Protein AF-A0A7J6DAW2-F1 (afdb_monomer)

InterPro domains:
  IPR044822 Myb/SANT-like DNA-binding domain 4 [PF13837] (2-90)

Sequence (118 aa):
MPEETRQLIHFRAENEQKFLKSKYATKQLWETLIKEKGLEGRITGQQASKKWENLKQRYKELRTPKTGSGTDSGEVTAATWQFYEDMHEVLGARPSLDPPVVVASFYEDPTPILMLWF

Structure (mmCIF, N/CA/C/O backbone):
data_AF-A0A7J6DAW2-F1
#
_entry.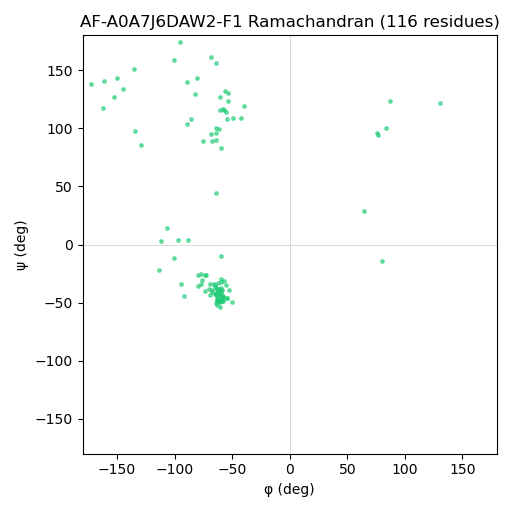id   AF-A0A7J6DAW2-F1
#
loop_
_atom_site.group_PDB
_atom_site.id
_atom_site.type_symbol
_atom_site.label_atom_id
_atom_site.label_alt_id
_atom_site.label_comp_id
_atom_site.label_asym_id
_atom_site.label_entity_id
_atom_site.label_seq_id
_atom_site.pdbx_PDB_ins_code
_atom_site.Cartn_x
_atom_site.Cartn_y
_atom_site.Cartn_z
_atom_site.occupancy
_atom_site.B_iso_or_equiv
_atom_site.auth_seq_id
_atom_site.auth_comp_id
_atom_site.auth_asym_id
_atom_site.auth_atom_id
_atom_site.pdbx_PDB_model_num
ATOM 1 N N . MET A 1 1 ? 7.787 -12.201 5.476 1.00 63.69 1 MET A N 1
ATOM 2 C CA . MET A 1 1 ? 7.827 -13.090 4.292 1.00 63.69 1 MET A CA 1
ATOM 3 C C . MET A 1 1 ? 7.559 -12.297 3.011 1.00 63.69 1 MET A C 1
ATOM 5 O O . MET A 1 1 ? 6.992 -11.204 3.100 1.00 63.69 1 MET A O 1
ATOM 9 N N . PRO A 1 2 ? 7.994 -12.773 1.830 1.00 77.38 2 PRO A N 1
ATOM 10 C CA . PRO A 1 2 ? 7.711 -12.091 0.563 1.00 77.38 2 PRO A CA 1
ATOM 11 C C . PRO A 1 2 ? 6.208 -12.018 0.255 1.00 77.38 2 PRO A C 1
ATOM 13 O O . PRO A 1 2 ? 5.731 -10.989 -0.212 1.00 77.38 2 PRO A O 1
ATOM 16 N N . GLU A 1 3 ? 5.442 -13.032 0.654 1.00 81.94 3 GLU A N 1
ATOM 17 C CA . GLU A 1 3 ? 3.991 -13.105 0.442 1.00 81.94 3 GLU A CA 1
ATOM 18 C C . GLU A 1 3 ? 3.206 -12.004 1.172 1.00 81.94 3 GLU A C 1
ATOM 20 O O . GLU A 1 3 ? 2.369 -11.334 0.575 1.00 81.94 3 GLU A O 1
ATOM 25 N N . GLU A 1 4 ? 3.562 -11.703 2.426 1.00 81.38 4 GLU A N 1
ATOM 26 C CA . GLU A 1 4 ? 2.984 -10.572 3.174 1.00 81.38 4 GLU A CA 1
ATOM 27 C C . GLU A 1 4 ? 3.241 -9.231 2.476 1.00 81.38 4 GLU A C 1
ATOM 29 O O . GLU A 1 4 ? 2.445 -8.300 2.562 1.00 81.38 4 GLU A O 1
ATOM 34 N N . THR A 1 5 ? 4.379 -9.120 1.785 1.00 85.44 5 THR A N 1
ATOM 35 C CA . THR A 1 5 ? 4.750 -7.899 1.065 1.00 85.44 5 THR A CA 1
ATOM 36 C C . THR A 1 5 ? 3.907 -7.748 -0.198 1.00 85.44 5 THR A C 1
ATOM 38 O O . THR A 1 5 ? 3.436 -6.648 -0.461 1.00 85.44 5 THR A O 1
ATOM 41 N N . ARG A 1 6 ? 3.638 -8.841 -0.922 1.00 87.12 6 ARG A N 1
A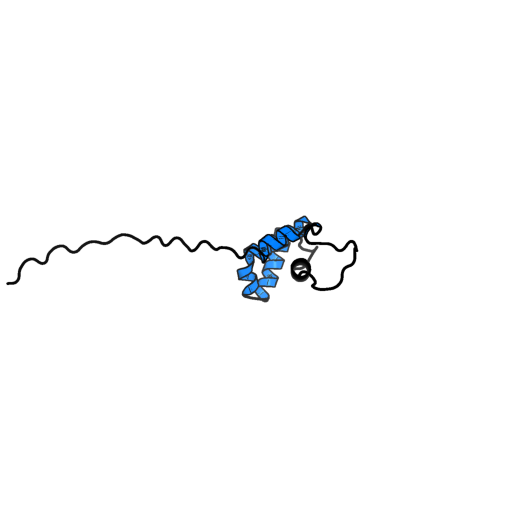TOM 42 C CA . ARG A 1 6 ? 2.715 -8.841 -2.068 1.00 87.12 6 ARG A CA 1
ATOM 43 C C . ARG A 1 6 ? 1.290 -8.497 -1.657 1.00 87.12 6 ARG A C 1
ATOM 45 O O . ARG A 1 6 ? 0.684 -7.607 -2.238 1.00 87.12 6 ARG A O 1
ATOM 52 N N . GLN A 1 7 ? 0.787 -9.112 -0.589 1.00 84.75 7 GLN A N 1
ATOM 53 C CA . GLN A 1 7 ? -0.545 -8.799 -0.059 1.00 84.75 7 GLN A CA 1
ATOM 54 C C . GLN A 1 7 ? -0.672 -7.324 0.345 1.00 84.75 7 GLN A C 1
ATOM 56 O O . GLN A 1 7 ? -1.694 -6.696 0.082 1.00 84.75 7 GLN A O 1
ATOM 61 N N . LEU A 1 8 ? 0.383 -6.751 0.934 1.00 88.00 8 LEU A N 1
ATOM 62 C CA . LEU A 1 8 ? 0.455 -5.325 1.245 1.00 88.00 8 LEU A CA 1
ATOM 63 C C . LEU A 1 8 ? 0.365 -4.453 -0.017 1.00 88.00 8 LEU A C 1
ATOM 65 O O . LEU A 1 8 ? -0.342 -3.444 -0.003 1.00 88.00 8 LEU A O 1
ATOM 69 N N . ILE A 1 9 ? 1.053 -4.842 -1.095 1.00 88.19 9 ILE A N 1
ATOM 70 C CA . ILE A 1 9 ? 1.041 -4.132 -2.381 1.00 88.19 9 ILE A CA 1
ATOM 71 C C . ILE A 1 9 ? -0.368 -4.141 -2.994 1.00 88.19 9 ILE A C 1
ATOM 73 O O . ILE A 1 9 ? -0.904 -3.065 -3.272 1.00 88.19 9 ILE A O 1
ATOM 77 N N . HIS A 1 10 ? -0.995 -5.316 -3.123 1.00 85.12 10 HIS A N 1
ATOM 78 C CA . HIS A 1 10 ? -2.345 -5.446 -3.686 1.00 85.12 10 HIS A CA 1
ATOM 79 C C . HIS A 1 10 ? -3.393 -4.708 -2.847 1.00 85.12 10 HIS A C 1
ATOM 81 O O . HIS A 1 10 ? -4.108 -3.859 -3.375 1.00 85.12 10 HIS A O 1
ATOM 87 N N . PHE A 1 11 ? -3.407 -4.910 -1.524 1.00 85.94 11 PHE A N 1
ATOM 88 C CA . PHE A 1 11 ? -4.381 -4.248 -0.653 1.00 85.94 11 PHE A CA 1
ATOM 89 C C . PHE A 1 11 ? -4.283 -2.724 -0.732 1.00 85.94 11 PHE A C 1
ATOM 91 O O . PHE A 1 11 ? -5.303 -2.025 -0.727 1.00 85.94 11 PHE A O 1
ATOM 98 N N . ARG A 1 12 ? -3.058 -2.176 -0.798 1.00 84.62 12 ARG A N 1
ATOM 99 C CA . ARG A 1 12 ? -2.883 -0.734 -0.984 1.00 84.62 12 ARG A CA 1
ATOM 100 C C . ARG A 1 12 ? -3.485 -0.309 -2.315 1.00 84.62 12 ARG A C 1
ATOM 102 O O . ARG A 1 12 ? -4.168 0.711 -2.337 1.00 84.62 12 ARG A O 1
ATOM 109 N N . ALA A 1 13 ? -3.194 -1.025 -3.399 1.00 83.50 13 ALA A N 1
ATOM 110 C CA . ALA A 1 13 ? -3.677 -0.693 -4.736 1.00 83.50 13 ALA A CA 1
ATOM 111 C C . ALA A 1 13 ? -5.210 -0.661 -4.795 1.00 83.50 13 ALA A C 1
ATOM 113 O O . ALA A 1 13 ? -5.784 0.355 -5.180 1.00 83.50 13 ALA A O 1
ATOM 114 N N . GLU A 1 14 ? -5.868 -1.699 -4.277 1.00 82.88 14 GLU A N 1
ATOM 115 C CA . GLU A 1 14 ? -7.332 -1.800 -4.199 1.00 82.88 14 GLU A CA 1
ATOM 116 C C . GLU A 1 14 ? -7.967 -0.670 -3.371 1.00 82.88 14 GLU A C 1
ATOM 118 O O . GLU A 1 14 ? -9.095 -0.242 -3.619 1.00 82.88 14 GLU A O 1
ATOM 123 N N . ASN A 1 15 ? -7.237 -0.150 -2.381 1.00 79.44 15 ASN A N 1
ATOM 124 C CA . ASN A 1 15 ? -7.715 0.897 -1.484 1.00 79.44 15 ASN A CA 1
ATOM 125 C C . ASN A 1 15 ? -7.078 2.271 -1.753 1.00 79.44 15 ASN A C 1
ATOM 127 O O . ASN A 1 15 ? -7.227 3.168 -0.920 1.00 79.44 15 ASN A O 1
ATOM 131 N N . GLU A 1 16 ? -6.405 2.485 -2.892 1.00 80.69 16 GLU A N 1
ATOM 132 C CA . GLU A 1 16 ? -5.650 3.715 -3.189 1.00 80.69 16 GLU A CA 1
ATOM 133 C C . GLU A 1 16 ? -6.479 4.981 -2.942 1.00 80.69 16 GLU A C 1
ATOM 135 O O . GLU A 1 16 ? -6.056 5.890 -2.226 1.00 80.69 16 GLU A O 1
ATOM 140 N N . GLN A 1 17 ? -7.698 5.003 -3.477 1.00 74.00 17 GLN A N 1
ATOM 141 C CA . GLN A 1 17 ? -8.660 6.095 -3.328 1.00 74.00 17 GLN A CA 1
ATOM 142 C C . GLN A 1 17 ? -8.948 6.425 -1.855 1.00 74.00 17 GLN A C 1
ATOM 144 O O . GLN A 1 17 ? -9.158 7.583 -1.499 1.00 74.00 17 GLN A O 1
ATOM 149 N N . LYS A 1 18 ? -8.962 5.419 -0.976 1.00 74.69 18 LYS A N 1
ATOM 150 C CA . LYS A 1 18 ? -9.202 5.594 0.463 1.00 74.69 18 LYS A CA 1
ATOM 151 C C . LYS A 1 18 ? -7.939 6.075 1.183 1.00 74.69 18 LYS A C 1
ATOM 153 O O . LYS A 1 18 ? -8.037 6.920 2.071 1.00 74.69 18 LYS A O 1
ATOM 158 N N . PHE A 1 19 ? -6.765 5.605 0.758 1.00 73.31 19 PHE A N 1
ATOM 159 C CA . PHE A 1 19 ? -5.466 6.070 1.257 1.00 73.31 19 PHE A CA 1
ATOM 160 C C . PHE A 1 19 ? -5.195 7.545 0.915 1.00 73.31 19 PHE A C 1
ATOM 162 O O . PHE A 1 19 ? -4.613 8.265 1.723 1.00 73.31 19 PHE A O 1
ATOM 169 N N . LEU A 1 20 ? -5.649 8.023 -0.247 1.00 71.81 20 LEU A N 1
ATOM 170 C CA . LEU A 1 20 ? -5.468 9.415 -0.678 1.00 71.81 20 LEU A CA 1
ATOM 171 C C . LEU A 1 20 ? -6.353 10.415 0.084 1.00 71.81 20 LEU A C 1
ATOM 173 O O . LEU A 1 20 ? -5.985 11.580 0.215 1.00 71.81 20 LEU A O 1
ATOM 177 N N . LYS A 1 21 ? -7.506 9.976 0.605 1.00 73.75 21 LYS A N 1
ATOM 178 C CA . LYS A 1 21 ? -8.507 10.864 1.219 1.00 73.75 21 LYS A CA 1
ATOM 179 C C . LYS A 1 21 ? -8.146 11.336 2.629 1.00 73.75 21 LYS A C 1
ATOM 181 O O . LYS A 1 21 ? -8.512 12.448 2.995 1.00 73.75 21 LYS A O 1
ATOM 186 N N . SER A 1 22 ? -7.471 10.520 3.448 1.00 76.31 22 SER A N 1
ATOM 187 C CA . SER A 1 22 ? -7.118 10.920 4.822 1.00 76.31 22 SER A CA 1
ATOM 188 C C . SER A 1 22 ? -5.993 10.089 5.448 1.00 76.31 22 SER A C 1
ATOM 190 O O . SER A 1 22 ? -5.959 8.859 5.349 1.00 76.31 22 SER A O 1
ATOM 192 N N . LYS A 1 23 ? -5.109 10.764 6.201 1.00 70.69 23 LYS A N 1
ATOM 193 C CA . LYS A 1 23 ? -4.050 10.134 7.016 1.00 70.69 23 LYS A CA 1
ATOM 194 C C . LYS A 1 23 ? -4.614 9.291 8.165 1.00 70.69 23 LYS A C 1
ATOM 196 O O . LYS A 1 23 ? -4.031 8.269 8.516 1.00 70.69 23 LYS A O 1
ATOM 201 N N . TYR A 1 24 ? -5.746 9.700 8.742 1.00 67.00 24 TYR A N 1
ATOM 202 C CA . TYR A 1 24 ? -6.397 8.938 9.811 1.00 67.00 24 TYR A CA 1
ATOM 203 C C . TYR A 1 24 ? -6.992 7.631 9.265 1.00 67.00 24 TYR A C 1
ATOM 205 O O . TYR A 1 24 ? -6.753 6.560 9.820 1.00 67.00 24 TYR A O 1
ATOM 213 N N . ALA A 1 25 ? -7.652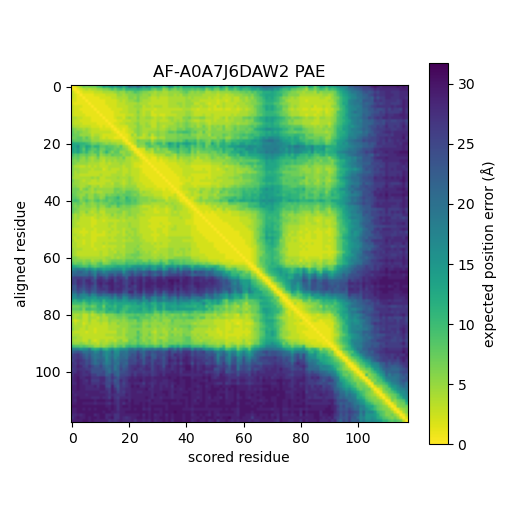 7.700 8.103 1.00 76.25 25 ALA A N 1
ATOM 214 C CA . ALA A 1 25 ? -8.165 6.523 7.399 1.00 76.25 25 ALA A CA 1
ATOM 215 C C . ALA A 1 25 ? -7.037 5.577 6.952 1.00 76.25 25 ALA A C 1
ATOM 217 O O . ALA A 1 25 ? -7.161 4.364 7.077 1.00 76.25 25 ALA A O 1
ATOM 218 N N . THR A 1 26 ? -5.904 6.130 6.513 1.00 80.31 26 THR A N 1
ATOM 219 C CA . THR A 1 26 ? -4.690 5.369 6.172 1.00 80.31 26 THR A CA 1
ATOM 220 C C . THR A 1 26 ? -4.228 4.469 7.322 1.00 80.31 26 THR A C 1
ATOM 222 O O . THR A 1 26 ? -3.949 3.294 7.098 1.00 80.31 26 THR A O 1
ATOM 225 N N . LYS A 1 27 ? -4.173 4.981 8.561 1.00 81.88 27 LYS A N 1
ATOM 226 C CA . LYS A 1 27 ? -3.766 4.172 9.724 1.00 81.88 27 LYS A CA 1
ATOM 227 C C . LYS A 1 27 ? -4.730 3.004 9.955 1.00 81.88 27 LYS A C 1
ATOM 229 O O . LYS A 1 27 ? -4.280 1.873 10.104 1.00 81.88 27 LYS A O 1
ATOM 234 N N . GLN A 1 28 ? -6.031 3.278 9.924 1.00 84.25 28 GLN A N 1
ATOM 235 C CA . GLN A 1 28 ? -7.075 2.272 10.131 1.00 84.25 28 GLN A CA 1
ATOM 236 C C . GLN A 1 28 ? -7.087 1.201 9.031 1.00 84.25 28 GLN A C 1
ATOM 238 O O . GLN A 1 28 ? -7.273 0.024 9.325 1.00 84.25 28 GLN A O 1
ATOM 243 N N . LEU A 1 29 ? -6.820 1.576 7.777 1.00 87.94 29 LEU A N 1
ATOM 244 C CA . LEU A 1 29 ? -6.691 0.627 6.668 1.00 87.94 29 LEU A CA 1
ATOM 245 C C . LEU A 1 29 ? -5.498 -0.310 6.862 1.00 87.94 29 LEU A C 1
ATOM 247 O O . LEU A 1 29 ? -5.629 -1.514 6.652 1.00 87.94 29 LEU A O 1
ATOM 251 N N . TRP A 1 30 ? -4.355 0.216 7.311 1.00 87.75 30 TRP A N 1
ATOM 252 C CA . TRP A 1 30 ? -3.205 -0.626 7.631 1.00 87.75 30 TRP A CA 1
ATOM 253 C C . TRP A 1 30 ? -3.486 -1.569 8.802 1.00 87.75 30 TRP A C 1
ATOM 255 O O . TRP A 1 30 ? -3.128 -2.739 8.732 1.00 87.75 30 TRP A O 1
ATOM 265 N N . GLU A 1 31 ? -4.144 -1.088 9.858 1.00 88.56 31 GLU A N 1
ATOM 266 C CA . GLU A 1 31 ? -4.548 -1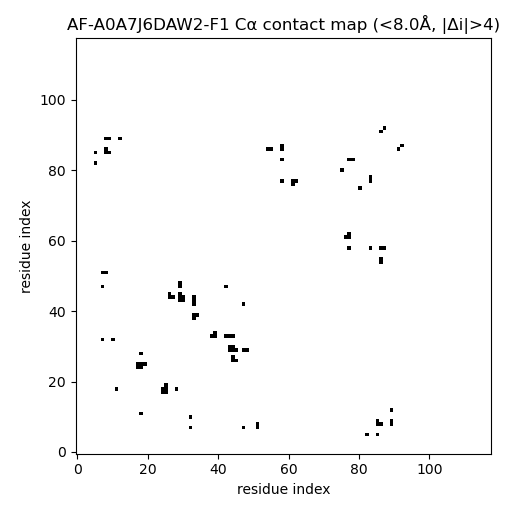.928 10.994 1.00 88.56 31 GLU A CA 1
ATOM 267 C C . GLU A 1 31 ? -5.543 -3.018 10.568 1.00 88.56 31 GLU A C 1
ATOM 269 O O . GLU A 1 31 ? -5.416 -4.164 10.992 1.00 88.56 31 GLU A O 1
ATOM 274 N N . THR A 1 32 ? -6.462 -2.698 9.654 1.00 89.06 32 THR A N 1
ATOM 275 C CA . THR A 1 32 ? -7.416 -3.661 9.082 1.00 89.06 32 THR A CA 1
ATOM 276 C C . THR A 1 32 ? -6.705 -4.759 8.294 1.00 89.06 32 THR A C 1
ATOM 278 O O . THR A 1 32 ? -6.985 -5.933 8.516 1.00 89.06 32 THR A O 1
ATOM 281 N N . LEU A 1 33 ? -5.745 -4.406 7.429 1.00 87.25 33 LEU A N 1
ATOM 282 C CA . LEU A 1 33 ? -4.928 -5.387 6.704 1.00 87.25 33 LEU A CA 1
ATOM 283 C C . LEU A 1 33 ? -4.194 -6.315 7.670 1.00 87.25 33 LEU A C 1
ATOM 285 O O . LEU A 1 33 ? -4.209 -7.532 7.506 1.00 87.25 33 LEU A O 1
ATOM 289 N N . ILE A 1 34 ? -3.537 -5.736 8.675 1.00 88.62 34 ILE A N 1
ATOM 290 C CA . ILE A 1 34 ? -2.737 -6.481 9.651 1.00 88.62 34 ILE A CA 1
ATOM 291 C C . ILE A 1 34 ? -3.614 -7.488 10.397 1.00 88.62 34 ILE A C 1
ATOM 293 O O . ILE A 1 34 ? -3.206 -8.635 10.574 1.00 88.62 34 ILE A O 1
ATOM 297 N N . LYS A 1 35 ? -4.828 -7.081 10.768 1.00 88.69 35 LYS A N 1
ATOM 298 C CA . LYS A 1 35 ? -5.835 -7.944 11.383 1.00 88.69 35 LYS A CA 1
ATOM 299 C C . LYS A 1 35 ? -6.305 -9.059 10.459 1.00 88.69 35 LYS A C 1
ATOM 301 O O . LYS A 1 35 ? -6.264 -10.224 10.840 1.00 88.69 35 LYS A O 1
ATOM 306 N N . GLU A 1 36 ? -6.686 -8.728 9.229 1.00 86.50 36 GLU A N 1
ATOM 307 C CA . GLU A 1 36 ? -7.162 -9.710 8.248 1.00 86.50 36 GLU A CA 1
ATOM 308 C C . GLU A 1 36 ? -6.109 -10.784 7.943 1.00 86.50 36 GLU A C 1
ATOM 310 O O . GLU A 1 36 ? -6.438 -11.957 7.784 1.00 86.50 36 GLU A O 1
ATOM 315 N N . LYS A 1 37 ? -4.830 -10.401 7.895 1.00 81.75 37 LYS A N 1
ATOM 316 C CA . LYS A 1 37 ? -3.723 -11.323 7.610 1.00 81.75 37 LYS A CA 1
ATOM 317 C C . LYS A 1 37 ? -3.155 -12.015 8.856 1.00 81.75 37 LYS A C 1
ATOM 319 O O . LYS A 1 37 ? -2.172 -12.744 8.742 1.00 81.75 37 LYS A O 1
ATOM 324 N N . GLY A 1 38 ? -3.740 -11.801 10.039 1.00 83.44 38 GLY A N 1
ATOM 325 C CA . GLY A 1 38 ? -3.272 -12.410 11.291 1.00 83.44 38 GLY A CA 1
ATOM 326 C C . GLY A 1 38 ? -1.872 -11.946 11.712 1.00 83.44 38 GLY A C 1
ATOM 327 O O . GLY A 1 38 ? -1.122 -12.688 12.344 1.00 83.44 38 GLY A O 1
ATOM 328 N N . LEU A 1 39 ? -1.497 -10.727 11.325 1.00 82.31 39 LEU A N 1
ATOM 329 C CA . LEU A 1 39 ? -0.198 -10.110 11.604 1.00 82.31 39 LEU A CA 1
ATOM 330 C C . LEU A 1 39 ? -0.236 -9.180 12.823 1.00 82.31 39 LEU A C 1
ATOM 332 O O . LEU A 1 39 ? 0.767 -8.532 13.142 1.00 82.31 39 LEU A O 1
ATOM 336 N N . GLU A 1 40 ? -1.384 -9.106 13.502 1.00 81.56 40 GLU A N 1
ATOM 337 C CA . GLU A 1 40 ? -1.549 -8.362 14.750 1.00 81.56 40 GLU A CA 1
ATOM 338 C C . GLU A 1 40 ? -0.493 -8.797 15.775 1.00 81.56 40 GLU A C 1
ATOM 340 O O . GLU A 1 40 ? -0.229 -9.980 15.982 1.00 81.56 40 GLU A O 1
ATOM 345 N N . GLY A 1 41 ? 0.183 -7.816 16.376 1.00 79.56 41 GLY A N 1
ATOM 346 C CA . GLY A 1 41 ? 1.284 -8.045 17.316 1.00 79.56 41 GLY A CA 1
ATOM 347 C C . GLY A 1 41 ? 2.645 -8.354 16.677 1.00 79.56 41 GLY A C 1
ATOM 348 O O . GLY A 1 41 ? 3.658 -8.243 17.363 1.00 79.56 41 GLY A O 1
ATOM 349 N N . ARG A 1 42 ? 2.713 -8.672 15.374 1.00 83.19 42 ARG A N 1
ATOM 350 C CA . ARG A 1 42 ? 3.984 -8.843 14.637 1.00 83.19 42 ARG A CA 1
ATOM 351 C C . ARG A 1 42 ? 4.452 -7.556 13.978 1.00 83.19 42 ARG A C 1
ATOM 353 O O . ARG A 1 42 ? 5.635 -7.227 14.030 1.00 83.19 42 ARG A O 1
ATOM 360 N N . ILE A 1 43 ? 3.525 -6.841 13.346 1.00 84.25 43 ILE A N 1
ATOM 361 C CA . ILE A 1 43 ? 3.779 -5.537 12.734 1.00 84.25 43 ILE A CA 1
ATOM 362 C C . ILE A 1 43 ? 2.654 -4.564 13.077 1.00 84.25 43 ILE A C 1
ATOM 364 O O . ILE A 1 43 ? 1.506 -4.948 13.278 1.00 84.25 43 ILE A O 1
ATOM 368 N N . THR A 1 44 ? 2.991 -3.281 13.133 1.00 87.19 44 THR A N 1
ATOM 369 C CA . THR A 1 44 ? 2.045 -2.181 13.352 1.00 87.19 44 THR A CA 1
ATOM 370 C C . THR A 1 44 ? 1.698 -1.488 12.038 1.00 87.19 44 THR A C 1
ATOM 372 O O . THR A 1 44 ? 2.476 -1.516 11.079 1.00 87.19 44 THR A O 1
ATOM 375 N N . GLY A 1 45 ? 0.561 -0.784 11.996 1.00 85.88 45 GLY A N 1
ATOM 376 C CA . GLY A 1 45 ? 0.154 -0.037 10.800 1.00 85.88 45 GLY A CA 1
ATOM 377 C C . GLY A 1 45 ? 1.198 0.991 10.341 1.00 85.88 45 GLY A C 1
ATOM 378 O O . GLY A 1 45 ? 1.387 1.205 9.146 1.00 85.88 45 GLY A O 1
ATOM 379 N N . GLN A 1 46 ? 1.965 1.566 11.275 1.00 85.69 46 GLN A N 1
ATOM 380 C CA . GLN A 1 46 ? 3.086 2.452 10.946 1.00 85.69 46 GLN A CA 1
ATOM 381 C C . GLN A 1 46 ? 4.244 1.716 10.261 1.00 85.69 46 GLN A C 1
ATOM 383 O O . GLN A 1 46 ? 4.832 2.254 9.323 1.00 85.69 46 GLN A O 1
ATOM 388 N N . GLN A 1 47 ? 4.570 0.493 10.691 1.00 87.81 47 GLN A N 1
ATOM 389 C CA . GLN A 1 47 ? 5.599 -0.322 10.040 1.00 87.81 47 GLN A CA 1
ATOM 390 C C . GLN A 1 47 ? 5.164 -0.749 8.635 1.00 87.81 47 GLN A C 1
ATOM 392 O O . GLN A 1 47 ? 5.971 -0.661 7.711 1.00 87.81 47 GLN A O 1
ATOM 397 N N . ALA A 1 48 ? 3.894 -1.129 8.452 1.00 87.25 48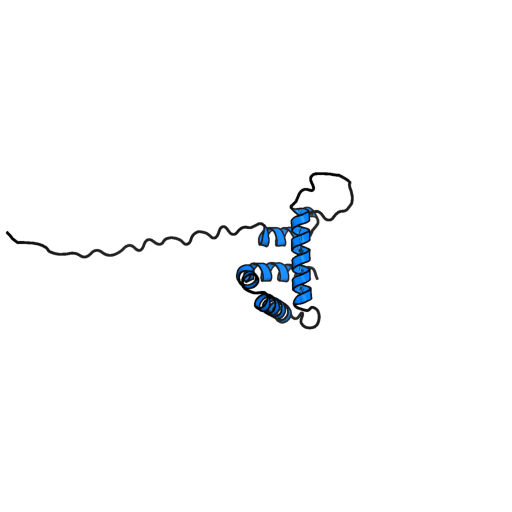 ALA A N 1
ATOM 398 C CA . ALA A 1 48 ? 3.329 -1.424 7.135 1.00 87.25 48 ALA A CA 1
ATOM 399 C C . ALA A 1 48 ? 3.396 -0.198 6.208 1.00 87.25 48 ALA A C 1
ATOM 401 O O . ALA A 1 48 ? 3.926 -0.285 5.100 1.00 87.25 48 ALA A O 1
ATOM 402 N N . SER A 1 49 ? 2.983 0.975 6.702 1.00 87.06 49 SER A N 1
ATOM 403 C CA . SER A 1 49 ? 3.092 2.234 5.959 1.00 87.06 49 SER A CA 1
ATOM 404 C C . SER A 1 49 ? 4.538 2.556 5.584 1.00 87.06 49 SER A C 1
ATOM 406 O O . SER A 1 49 ? 4.817 2.908 4.442 1.00 87.06 49 SER A O 1
ATOM 408 N N . LYS A 1 50 ? 5.483 2.422 6.521 1.00 88.56 50 LYS A N 1
ATOM 409 C CA . LYS A 1 50 ? 6.905 2.668 6.250 1.00 88.56 50 LYS A CA 1
ATOM 410 C C . LYS A 1 50 ? 7.450 1.691 5.211 1.00 88.56 50 LYS A C 1
ATOM 412 O O . LYS A 1 50 ? 8.236 2.089 4.353 1.00 88.56 50 LYS A O 1
ATOM 417 N N . LYS A 1 51 ? 7.024 0.428 5.260 1.00 89.06 51 LYS A N 1
ATOM 418 C CA . LYS A 1 51 ? 7.406 -0.588 4.279 1.00 89.06 51 LYS A CA 1
ATOM 419 C C . LYS A 1 51 ? 6.883 -0.239 2.886 1.00 89.06 51 LYS A C 1
ATOM 421 O O . LYS A 1 51 ? 7.659 -0.285 1.939 1.00 89.06 51 LYS A O 1
ATOM 426 N N . TRP A 1 52 ? 5.632 0.209 2.775 1.00 88.62 52 TRP A N 1
ATOM 427 C CA . TRP A 1 52 ? 5.068 0.721 1.524 1.00 88.62 52 TRP A CA 1
ATOM 428 C C . TRP A 1 52 ? 5.880 1.889 0.938 1.00 88.62 52 TRP A C 1
ATOM 430 O O . TRP A 1 52 ? 6.205 1.886 -0.250 1.00 88.62 52 TRP A O 1
ATOM 440 N N . GLU A 1 53 ? 6.268 2.868 1.763 1.00 89.12 53 GLU A N 1
ATOM 441 C CA . GLU A 1 53 ? 7.106 3.985 1.302 1.00 89.12 53 GLU A CA 1
ATOM 442 C C . GLU A 1 53 ? 8.470 3.508 0.777 1.00 89.12 53 GLU A C 1
ATOM 444 O O . GLU A 1 53 ? 8.909 3.964 -0.279 1.00 89.12 53 GLU A O 1
ATOM 449 N N . ASN A 1 54 ? 9.101 2.543 1.457 1.00 89.00 54 ASN A N 1
ATOM 450 C CA . ASN A 1 54 ? 10.363 1.947 1.006 1.00 89.00 54 ASN A CA 1
ATOM 451 C C . ASN A 1 54 ? 10.213 1.237 -0.346 1.00 89.00 54 ASN A C 1
ATOM 453 O O . ASN A 1 54 ? 11.054 1.417 -1.224 1.00 89.00 54 ASN A O 1
ATOM 457 N N . LEU A 1 55 ? 9.131 0.475 -0.542 1.00 89.56 55 LEU A N 1
ATOM 458 C CA . LEU A 1 55 ? 8.845 -0.170 -1.826 1.00 89.56 55 LEU A CA 1
ATOM 459 C C . LEU A 1 55 ? 8.695 0.880 -2.936 1.00 89.56 55 LEU A C 1
ATOM 461 O O . LEU A 1 55 ? 9.331 0.764 -3.980 1.00 89.56 55 LEU A O 1
ATOM 465 N N . LYS A 1 56 ? 7.906 1.941 -2.714 1.00 86.88 56 LYS A N 1
ATOM 466 C CA . LYS A 1 56 ? 7.735 3.020 -3.704 1.00 86.88 56 LYS A CA 1
ATOM 467 C C . LYS A 1 56 ? 9.051 3.692 -4.066 1.00 86.88 56 LYS A C 1
ATOM 469 O O . LYS A 1 56 ? 9.282 3.971 -5.241 1.00 86.88 56 LYS A O 1
ATOM 474 N N . GLN A 1 57 ? 9.877 3.993 -3.067 1.00 86.25 57 GLN A N 1
ATOM 475 C CA . GLN A 1 57 ? 11.178 4.608 -3.292 1.00 86.25 57 GLN A CA 1
ATOM 476 C C . GLN A 1 57 ? 12.048 3.696 -4.155 1.00 86.25 57 GLN A C 1
ATOM 478 O O . GLN A 1 57 ? 12.510 4.133 -5.207 1.00 86.25 57 GLN A O 1
ATOM 483 N N . ARG A 1 58 ? 12.147 2.410 -3.795 1.00 86.44 58 ARG A N 1
ATOM 484 C CA . ARG A 1 58 ? 12.919 1.434 -4.563 1.00 86.44 58 ARG A CA 1
ATOM 485 C C . ARG A 1 58 ? 12.411 1.297 -5.995 1.00 86.44 58 ARG A C 1
ATOM 487 O O . ARG A 1 58 ? 13.202 1.329 -6.928 1.00 86.44 58 ARG A O 1
ATOM 494 N N . TYR A 1 59 ? 11.096 1.222 -6.188 1.00 87.12 59 TYR A N 1
ATOM 495 C CA . TYR A 1 59 ? 10.487 1.185 -7.517 1.00 87.12 59 TYR A CA 1
ATOM 496 C C . TYR A 1 59 ? 10.855 2.414 -8.361 1.00 87.12 59 TYR A C 1
ATOM 498 O O . TYR A 1 59 ? 11.225 2.267 -9.523 1.00 87.12 59 TYR A O 1
ATOM 506 N N . LYS A 1 60 ? 10.807 3.625 -7.786 1.00 83.94 60 LYS A N 1
ATOM 507 C CA . LYS A 1 60 ? 11.212 4.862 -8.478 1.00 83.94 60 LYS A CA 1
ATOM 508 C C . LYS A 1 60 ? 12.691 4.860 -8.852 1.00 83.94 60 LYS A C 1
ATOM 510 O O . LYS A 1 60 ? 13.021 5.267 -9.962 1.00 83.94 60 LYS A O 1
ATOM 515 N N . GLU A 1 61 ? 13.557 4.396 -7.955 1.00 82.88 61 GLU A N 1
ATOM 516 C CA . GLU A 1 61 ? 14.993 4.260 -8.222 1.00 82.88 61 GLU A CA 1
ATOM 517 C C . GLU A 1 61 ? 15.270 3.283 -9.365 1.00 82.88 61 GLU A C 1
ATOM 519 O O . GLU A 1 61 ? 16.146 3.537 -10.180 1.00 82.88 61 GLU A O 1
ATOM 524 N N . LEU A 1 62 ? 14.506 2.192 -9.452 1.00 81.62 62 LEU A N 1
ATOM 525 C CA . LEU A 1 62 ? 14.638 1.202 -10.523 1.00 81.62 62 LEU A CA 1
ATOM 526 C C . LEU A 1 62 ? 14.027 1.666 -11.850 1.00 81.62 62 LEU A C 1
ATOM 528 O O . LEU A 1 62 ? 14.490 1.262 -12.911 1.00 81.62 62 LEU A O 1
ATOM 532 N N . ARG A 1 63 ? 12.981 2.501 -11.808 1.00 78.00 63 ARG A N 1
ATOM 533 C CA . ARG A 1 63 ? 12.347 3.083 -13.003 1.00 78.00 63 ARG A CA 1
ATOM 534 C C . ARG A 1 63 ? 13.093 4.268 -13.588 1.00 78.00 63 ARG A C 1
ATOM 536 O O . ARG A 1 63 ? 12.896 4.572 -14.759 1.00 78.00 63 ARG A O 1
ATOM 543 N N . THR A 1 64 ? 13.856 4.981 -12.771 1.00 70.00 64 THR A N 1
ATOM 544 C CA . THR A 1 64 ? 14.623 6.136 -13.225 1.00 70.00 64 THR A CA 1
ATOM 545 C C . THR A 1 64 ? 15.977 5.607 -13.676 1.00 70.00 64 THR A C 1
ATOM 547 O O . THR A 1 64 ? 16.784 5.273 -12.806 1.00 70.00 64 THR A O 1
ATOM 550 N N . PRO A 1 65 ? 16.259 5.486 -14.990 1.00 60.69 65 PRO A N 1
ATOM 551 C CA . PRO A 1 65 ? 17.611 5.171 -15.418 1.00 60.69 65 PRO A CA 1
ATOM 552 C C . PRO A 1 65 ? 18.501 6.279 -14.860 1.00 60.69 65 PRO A C 1
ATOM 554 O O . PRO A 1 65 ? 18.290 7.457 -15.156 1.00 60.69 65 PRO A O 1
ATOM 557 N N . LYS A 1 66 ? 19.438 5.926 -13.975 1.00 59.25 66 LYS A N 1
ATOM 558 C CA . LYS A 1 66 ? 20.434 6.877 -13.489 1.00 59.25 66 LYS A CA 1
ATOM 559 C C . LYS A 1 66 ? 21.267 7.269 -14.706 1.00 59.25 66 LYS A C 1
ATOM 561 O O . LYS A 1 66 ? 22.156 6.533 -15.124 1.00 59.25 66 LYS A O 1
ATOM 566 N N . THR A 1 67 ? 20.923 8.390 -15.334 1.00 50.97 67 THR A N 1
ATOM 567 C CA . THR A 1 67 ? 21.736 9.013 -16.375 1.00 50.97 67 THR A CA 1
ATOM 568 C C . THR A 1 67 ? 23.037 9.448 -15.716 1.00 50.97 67 THR A C 1
ATOM 570 O O . THR A 1 67 ? 23.123 10.536 -15.159 1.00 50.97 67 THR A O 1
ATOM 573 N N . GLY A 1 68 ? 24.032 8.567 -15.717 1.00 53.22 68 GLY A N 1
ATOM 574 C CA . GLY A 1 68 ? 25.370 8.872 -15.235 1.00 53.22 68 GLY A CA 1
ATOM 575 C C . GLY A 1 68 ? 25.916 7.836 -14.263 1.00 53.22 68 GLY A C 1
ATOM 576 O O . GLY A 1 68 ? 25.398 7.648 -13.168 1.00 53.22 68 GLY A O 1
ATOM 577 N N . SER A 1 69 ? 27.056 7.285 -14.667 1.00 45.12 69 SER A N 1
ATOM 578 C CA . SER A 1 69 ? 27.985 6.466 -13.895 1.00 45.12 69 SER A CA 1
ATOM 579 C C . SER A 1 69 ? 27.639 4.985 -13.805 1.00 45.12 69 SER A C 1
ATOM 581 O O . SER A 1 69 ? 26.823 4.541 -13.003 1.00 45.12 69 SER A O 1
ATOM 583 N N . GLY A 1 70 ? 28.332 4.222 -14.649 1.00 54.78 70 GLY A N 1
ATOM 584 C CA . GLY A 1 70 ? 28.409 2.782 -14.525 1.00 54.78 70 GLY A CA 1
ATOM 585 C C . GLY A 1 70 ? 29.114 2.357 -13.245 1.00 54.78 70 GLY A C 1
ATOM 586 O O . GLY A 1 70 ? 29.921 3.085 -12.671 1.00 54.78 70 GLY A O 1
ATOM 587 N N . THR A 1 71 ? 28.809 1.151 -12.810 1.00 42.31 71 THR A N 1
ATOM 588 C CA . THR A 1 71 ? 29.780 0.091 -12.549 1.00 42.31 71 THR A CA 1
ATOM 589 C C . THR A 1 71 ? 28.983 -1.164 -12.255 1.00 42.31 71 THR A C 1
ATOM 591 O O . THR A 1 71 ? 27.948 -1.130 -11.599 1.00 42.31 71 THR A O 1
ATOM 594 N N . ASP A 1 72 ? 29.468 -2.262 -12.811 1.00 53.88 72 ASP A N 1
ATOM 595 C CA . ASP A 1 72 ? 29.131 -3.610 -12.400 1.00 53.88 72 ASP A CA 1
ATOM 596 C C . ASP A 1 72 ? 29.270 -3.722 -10.872 1.00 53.88 72 ASP A C 1
ATOM 598 O O . ASP A 1 72 ? 30.345 -3.605 -10.286 1.00 53.88 72 ASP A O 1
ATOM 602 N N . SER A 1 73 ? 28.141 -3.829 -10.202 1.00 48.91 73 SER A N 1
ATOM 603 C CA . SER A 1 73 ? 28.015 -4.197 -8.802 1.00 48.91 73 SER A CA 1
ATOM 604 C C . SER A 1 73 ? 26.673 -4.893 -8.722 1.00 48.91 73 SER A C 1
ATOM 606 O O . SER A 1 73 ? 25.765 -4.515 -9.454 1.00 48.91 73 SER A O 1
ATOM 608 N N . GLY A 1 74 ? 26.538 -5.931 -7.899 1.00 53.75 74 GLY A N 1
ATOM 609 C CA . GLY A 1 74 ? 25.312 -6.729 -7.737 1.00 53.75 74 GLY A CA 1
ATOM 610 C C . GLY A 1 74 ? 24.117 -5.951 -7.160 1.00 53.75 74 GLY A C 1
ATOM 611 O O . GLY A 1 74 ? 23.448 -6.415 -6.239 1.00 53.75 74 GLY A O 1
ATOM 612 N N . GLU A 1 7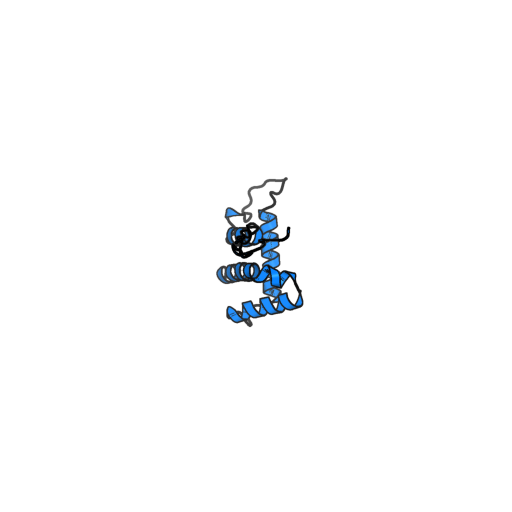5 ? 23.878 -4.740 -7.653 1.00 61.34 75 GLU A N 1
ATOM 613 C CA . GLU A 1 75 ? 22.761 -3.875 -7.375 1.00 61.34 75 GLU A CA 1
ATOM 614 C C . GLU A 1 75 ? 21.490 -4.600 -7.797 1.00 61.34 75 GLU A C 1
ATOM 616 O O . GLU A 1 75 ? 21.344 -5.061 -8.928 1.00 61.34 75 GLU A O 1
ATOM 621 N N . VAL A 1 76 ? 20.543 -4.692 -6.866 1.00 63.53 76 VAL A N 1
ATOM 622 C CA . VAL A 1 76 ? 19.210 -5.192 -7.183 1.00 63.53 76 VAL A CA 1
ATOM 623 C C . VAL A 1 76 ? 18.644 -4.304 -8.301 1.00 63.53 76 VAL A C 1
ATOM 625 O O . VAL A 1 76 ? 18.477 -3.100 -8.104 1.00 63.53 76 VAL A O 1
ATOM 628 N N . THR A 1 77 ? 18.402 -4.890 -9.470 1.00 74.81 77 THR A N 1
ATOM 629 C CA . THR A 1 77 ? 17.807 -4.258 -10.651 1.00 74.81 77 THR A CA 1
ATOM 630 C C . THR A 1 77 ? 16.303 -4.525 -10.695 1.00 74.81 77 THR A C 1
ATOM 632 O O . THR A 1 77 ? 15.774 -5.303 -9.897 1.00 74.81 77 THR A O 1
ATOM 635 N N . ALA A 1 78 ? 15.602 -3.907 -11.651 1.00 72.12 78 ALA A N 1
ATOM 636 C CA . ALA A 1 78 ? 14.207 -4.233 -11.945 1.00 72.12 78 ALA A CA 1
ATOM 637 C C . ALA A 1 78 ? 14.006 -5.742 -12.182 1.00 72.12 78 ALA A C 1
ATOM 639 O O . ALA A 1 78 ? 13.051 -6.313 -11.669 1.00 72.12 78 ALA A O 1
ATOM 640 N N . ALA A 1 79 ? 14.949 -6.395 -12.870 1.00 70.56 79 ALA A N 1
ATOM 641 C CA . ALA A 1 79 ? 14.885 -7.820 -13.192 1.00 70.56 79 ALA A CA 1
ATOM 642 C C . ALA A 1 79 ? 15.146 -8.742 -11.987 1.00 70.56 79 ALA A C 1
ATOM 644 O O . ALA A 1 79 ? 14.676 -9.874 -11.968 1.00 70.56 79 ALA A O 1
ATOM 645 N N . THR A 1 80 ? 15.887 -8.286 -10.971 1.00 78.06 80 THR A N 1
ATOM 646 C CA . THR A 1 80 ? 16.213 -9.108 -9.788 1.00 78.06 80 THR A CA 1
ATOM 647 C C . THR A 1 80 ? 15.331 -8.799 -8.579 1.00 78.06 80 THR A C 1
ATOM 649 O O . THR A 1 80 ? 15.380 -9.504 -7.570 1.00 78.06 80 THR A O 1
ATOM 652 N N . TRP A 1 81 ? 14.562 -7.708 -8.615 1.00 85.94 81 TRP A N 1
ATOM 653 C CA . TRP A 1 81 ? 13.699 -7.334 -7.504 1.00 85.94 81 TRP A CA 1
ATOM 654 C C . TRP A 1 81 ? 12.348 -8.039 -7.605 1.00 85.94 81 TRP A C 1
ATOM 656 O O . TRP A 1 81 ? 11.494 -7.668 -8.399 1.00 85.94 81 TRP A O 1
ATOM 666 N N . GLN A 1 82 ? 12.126 -9.009 -6.720 1.00 86.69 82 GLN A N 1
ATOM 667 C CA . GLN A 1 82 ? 10.936 -9.874 -6.701 1.00 86.69 82 GLN A CA 1
ATOM 668 C C . GLN A 1 82 ? 9.570 -9.173 -6.535 1.00 86.69 82 GLN A C 1
ATOM 670 O O . GLN A 1 82 ? 8.548 -9.847 -6.628 1.00 86.69 82 GLN A O 1
ATOM 675 N N . PHE A 1 83 ? 9.556 -7.868 -6.228 1.00 86.81 83 PHE A N 1
ATOM 676 C CA . PHE A 1 83 ? 8.346 -7.040 -6.106 1.00 86.81 83 PHE A CA 1
ATOM 677 C C . PHE A 1 83 ? 8.239 -5.991 -7.220 1.00 86.81 83 PHE A C 1
ATOM 679 O O . PHE A 1 83 ? 7.347 -5.148 -7.170 1.00 86.81 83 PHE A O 1
ATOM 686 N N . TYR A 1 84 ? 9.172 -5.972 -8.183 1.00 85.25 84 TYR A N 1
ATOM 687 C CA . TYR A 1 84 ? 9.169 -4.973 -9.249 1.00 85.25 84 TYR A CA 1
ATOM 688 C C . TYR A 1 84 ? 7.914 -5.087 -10.103 1.00 85.25 84 TYR A C 1
ATOM 690 O O . TYR A 1 84 ? 7.269 -4.071 -10.325 1.00 85.25 84 TYR A O 1
ATOM 698 N N . GLU A 1 85 ? 7.557 -6.299 -10.533 1.00 83.62 85 GLU A N 1
ATOM 699 C CA . GLU A 1 85 ? 6.365 -6.543 -11.351 1.00 83.62 85 GLU A CA 1
ATOM 700 C C . GLU A 1 85 ? 5.087 -6.182 -10.595 1.00 83.62 85 GLU A C 1
ATOM 702 O O . GLU A 1 85 ? 4.310 -5.378 -11.098 1.00 83.62 85 GLU A O 1
ATOM 707 N N . ASP A 1 86 ? 4.937 -6.650 -9.348 1.00 86.44 86 ASP A N 1
ATOM 708 C CA . ASP A 1 86 ? 3.800 -6.299 -8.484 1.00 86.44 86 ASP A CA 1
ATOM 709 C C . ASP A 1 86 ? 3.659 -4.765 -8.353 1.00 86.44 86 ASP A C 1
ATOM 711 O O . ASP A 1 86 ? 2.584 -4.194 -8.516 1.00 86.44 86 ASP A O 1
ATOM 715 N N . MET A 1 87 ? 4.771 -4.061 -8.103 1.00 86.94 87 MET A N 1
ATOM 716 C CA . MET A 1 87 ? 4.805 -2.597 -7.994 1.00 86.94 87 MET A CA 1
ATOM 717 C C . MET A 1 87 ? 4.571 -1.890 -9.332 1.00 86.94 87 MET A C 1
ATOM 719 O O . MET A 1 87 ? 3.999 -0.798 -9.359 1.00 86.94 87 MET A O 1
ATOM 723 N N . HIS A 1 88 ? 5.035 -2.474 -10.434 1.00 86.19 88 HIS A N 1
ATOM 724 C CA . HIS A 1 88 ? 4.847 -1.948 -11.778 1.00 86.19 88 HIS A CA 1
ATOM 725 C C . HIS A 1 88 ? 3.395 -2.073 -12.221 1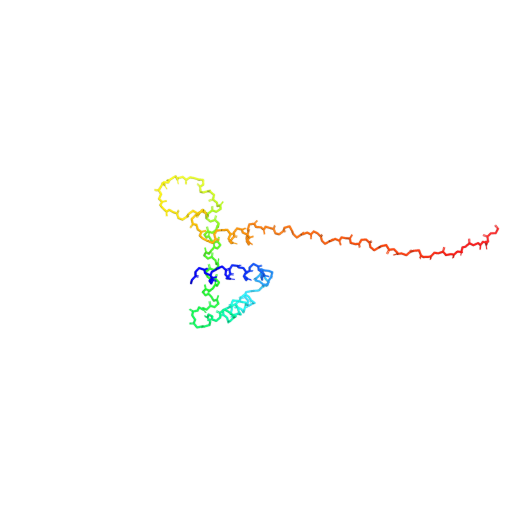.00 86.19 88 HIS A C 1
ATOM 727 O O . HIS A 1 88 ? 2.862 -1.129 -12.793 1.00 86.19 88 HIS A O 1
ATOM 733 N N . GLU A 1 89 ? 2.731 -3.169 -11.876 1.00 85.12 89 GLU A N 1
ATOM 734 C CA . GLU A 1 89 ? 1.300 -3.332 -12.075 1.00 85.12 89 GLU A CA 1
ATOM 735 C C . GLU A 1 89 ? 0.539 -2.257 -11.295 1.00 85.12 89 GLU A C 1
ATOM 737 O O . GLU A 1 89 ? -0.182 -1.461 -11.884 1.00 85.12 89 GLU A O 1
ATOM 742 N N . VAL A 1 90 ? 0.780 -2.115 -9.990 1.00 85.00 90 VAL A N 1
ATOM 743 C CA . VAL A 1 90 ? -0.048 -1.213 -9.173 1.00 85.00 90 VAL A CA 1
ATOM 744 C C . VAL A 1 90 ? 0.266 0.284 -9.321 1.00 85.00 90 VAL A C 1
ATOM 746 O O . VAL A 1 90 ? -0.592 1.117 -9.040 1.00 85.00 90 VAL A O 1
ATOM 749 N N . LEU A 1 91 ? 1.492 0.663 -9.706 1.00 81.25 91 LEU A N 1
ATOM 750 C CA . LEU A 1 91 ? 1.914 2.072 -9.841 1.00 81.25 91 LEU A CA 1
ATOM 751 C C . LEU A 1 91 ? 2.226 2.489 -11.281 1.00 81.25 91 LEU A C 1
ATOM 753 O O . LEU A 1 91 ? 2.316 3.684 -11.568 1.00 81.25 91 LEU A O 1
ATOM 757 N N . GLY A 1 92 ? 2.534 1.531 -12.151 1.00 73.38 92 GLY A N 1
ATOM 758 C CA . GLY A 1 92 ? 2.826 1.739 -13.569 1.00 73.38 92 GLY A CA 1
ATOM 759 C C . GLY A 1 92 ? 1.592 1.555 -14.448 1.00 73.38 92 GLY A C 1
ATOM 760 O O . GLY A 1 92 ? 1.437 2.320 -15.403 1.00 73.38 92 GLY A O 1
ATOM 761 N N . ALA A 1 93 ? 0.679 0.639 -14.098 1.00 60.78 93 ALA A N 1
ATOM 762 C CA . ALA A 1 93 ? -0.620 0.554 -14.752 1.00 60.78 93 ALA A CA 1
ATOM 763 C C . ALA A 1 93 ? -1.505 1.691 -14.241 1.00 60.78 93 ALA A C 1
ATOM 765 O O . ALA A 1 93 ? -2.246 1.598 -13.268 1.00 60.78 93 ALA A O 1
ATOM 766 N N . ARG A 1 94 ? -1.416 2.823 -14.931 1.00 55.00 94 ARG A N 1
ATOM 767 C CA . ARG A 1 94 ? -2.498 3.797 -14.973 1.00 55.00 94 ARG A CA 1
ATOM 768 C C . ARG A 1 94 ? -3.719 3.014 -15.469 1.00 55.00 94 ARG A C 1
ATOM 770 O O . ARG A 1 94 ? -3.653 2.530 -16.601 1.00 55.00 94 ARG A O 1
ATOM 777 N N . PRO A 1 95 ? -4.776 2.810 -14.664 1.00 46.97 95 PRO A N 1
ATOM 778 C CA . PRO A 1 95 ? -5.924 2.077 -15.149 1.00 46.97 95 PRO A CA 1
ATOM 779 C C . PRO A 1 95 ? -6.455 2.877 -16.332 1.00 46.97 95 PRO A C 1
ATOM 781 O O . PRO A 1 95 ? -6.880 4.028 -16.185 1.00 46.97 95 PRO A O 1
ATOM 784 N N . SER A 1 96 ? -6.400 2.274 -17.518 1.00 44.72 96 SER A N 1
ATOM 785 C CA . SER A 1 96 ? -7.439 2.509 -18.505 1.00 44.72 96 SER A CA 1
ATOM 786 C C . SER A 1 96 ? -8.715 2.048 -17.818 1.00 44.72 96 SER A C 1
ATOM 788 O O . SER A 1 96 ? -9.099 0.888 -17.894 1.00 44.72 96 SER A O 1
ATOM 790 N N . LEU A 1 97 ? -9.283 2.934 -17.000 1.00 45.47 97 LEU A N 1
ATOM 791 C CA . LEU A 1 97 ? -10.673 2.857 -16.625 1.00 45.47 97 LEU A CA 1
ATOM 792 C C . LEU A 1 97 ? -11.380 2.994 -17.961 1.00 45.47 97 LEU A C 1
ATOM 794 O O . LEU A 1 97 ? -11.424 4.088 -18.527 1.00 45.47 97 LEU A O 1
ATOM 798 N N . ASP A 1 98 ? -11.791 1.852 -18.501 1.00 49.06 98 ASP A N 1
ATOM 799 C CA . ASP A 1 98 ? -12.727 1.768 -19.605 1.00 49.06 98 ASP A CA 1
ATOM 800 C C . ASP A 1 98 ? -13.795 2.845 -19.362 1.00 49.06 98 ASP A C 1
ATOM 802 O O . ASP A 1 98 ? -14.398 2.861 -18.276 1.00 49.06 98 ASP A O 1
ATOM 806 N N . PRO A 1 99 ? -13.960 3.828 -20.266 1.00 50.41 99 PRO A N 1
ATOM 807 C CA . PRO A 1 99 ? -14.999 4.822 -20.084 1.00 50.41 99 PRO A CA 1
ATOM 808 C C . PRO A 1 99 ? -16.327 4.067 -19.960 1.00 50.41 99 PRO A C 1
ATOM 810 O O . PRO A 1 99 ? -16.576 3.157 -20.754 1.00 50.41 99 PRO A O 1
ATOM 813 N N . PRO A 1 100 ? -17.169 4.390 -18.960 1.00 52.19 100 PRO A N 1
ATOM 814 C CA . PRO A 1 100 ? -18.431 3.697 -18.774 1.00 52.19 100 PRO A CA 1
ATOM 815 C C . PRO A 1 100 ? -19.207 3.757 -20.086 1.00 52.19 100 PRO A C 1
ATOM 817 O O . PRO A 1 100 ? -19.429 4.842 -20.628 1.00 52.19 100 PRO A O 1
ATOM 820 N N . VAL A 1 101 ? -19.558 2.574 -20.596 1.00 54.38 101 VAL A N 1
ATOM 821 C CA . VAL A 1 101 ? -20.418 2.370 -21.761 1.00 54.38 101 VAL A CA 1
ATOM 822 C C . VAL A 1 101 ? -21.586 3.345 -21.657 1.00 54.38 101 VAL A C 1
ATOM 824 O O . VAL A 1 101 ? -22.459 3.199 -20.800 1.00 54.38 101 VAL A O 1
ATOM 827 N N . VAL A 1 102 ? -21.587 4.364 -22.516 1.00 58.75 102 VAL A N 1
ATOM 828 C CA . VAL A 1 102 ? -22.752 5.218 -22.738 1.00 58.75 102 VAL A CA 1
ATOM 829 C C . VAL A 1 102 ? -23.802 4.350 -23.413 1.00 58.75 102 VAL A C 1
ATOM 831 O O . VAL A 1 102 ? -23.861 4.237 -24.634 1.00 58.75 102 VAL A O 1
ATOM 834 N N . VAL A 1 103 ? -24.620 3.687 -22.598 1.00 54.00 103 VAL A N 1
ATOM 835 C CA . VAL A 1 103 ? -25.897 3.148 -23.049 1.00 54.00 103 VAL A CA 1
ATOM 836 C C . VAL A 1 103 ? -26.762 4.371 -23.329 1.00 54.00 103 VAL A C 1
ATOM 838 O O . VAL A 1 103 ? -27.324 4.970 -22.415 1.00 54.00 103 VAL A O 1
ATOM 841 N N . ALA A 1 104 ? -26.789 4.805 -24.589 1.00 48.16 104 ALA A N 1
ATOM 842 C CA . ALA A 1 104 ? -27.780 5.757 -25.053 1.00 48.16 104 ALA A CA 1
ATOM 843 C C . ALA A 1 104 ? -29.136 5.060 -24.940 1.00 48.16 104 ALA A C 1
ATOM 845 O O . ALA A 1 104 ? -29.469 4.196 -25.748 1.00 48.16 104 ALA A O 1
ATOM 846 N N . SER A 1 105 ? -29.868 5.385 -23.880 1.00 49.75 105 SER A N 1
ATOM 847 C CA . SER A 1 105 ? -31.260 5.010 -23.701 1.00 49.75 105 SER A CA 1
ATOM 848 C C . SER A 1 105 ? -32.035 5.478 -24.930 1.00 49.75 105 SER A C 1
ATOM 850 O O . SER A 1 105 ? -32.220 6.671 -25.153 1.00 49.75 105 SER A O 1
ATOM 852 N N . PHE A 1 106 ? -32.432 4.530 -25.765 1.00 56.22 106 PHE A N 1
ATOM 853 C CA . PHE A 1 106 ? -33.526 4.701 -26.712 1.00 56.22 106 PHE A CA 1
ATOM 854 C 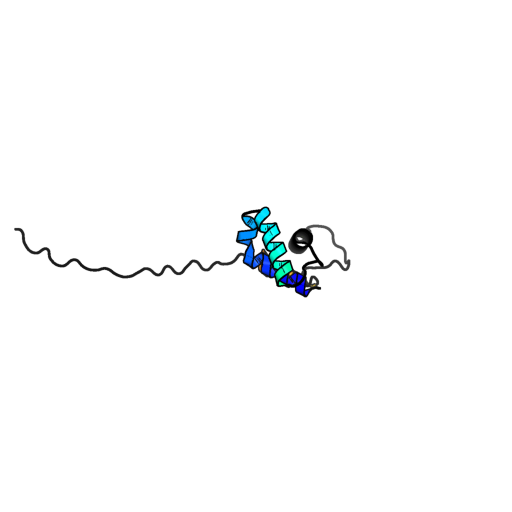C . PHE A 1 106 ? -34.843 4.811 -25.921 1.00 56.22 106 PHE A C 1
ATOM 856 O O . PHE A 1 106 ? -34.895 4.366 -24.773 1.00 56.22 106 PHE A O 1
ATOM 863 N N . TYR A 1 107 ? -35.879 5.341 -26.581 1.00 56.97 107 TYR A N 1
ATOM 864 C CA . TYR A 1 107 ? -37.235 5.679 -26.103 1.00 56.97 107 TYR A CA 1
ATOM 865 C C . TYR A 1 107 ? -37.319 7.095 -25.493 1.00 56.97 107 TYR A C 1
ATOM 867 O O . TYR A 1 107 ? -36.534 7.447 -24.627 1.00 56.97 107 TYR A O 1
ATOM 875 N N . GLU A 1 108 ? -38.187 7.995 -25.964 1.00 46.97 108 GLU A N 1
ATOM 876 C CA . GLU A 1 108 ? -39.611 7.781 -26.258 1.00 46.97 108 GLU A CA 1
ATOM 877 C C . GLU A 1 108 ? -40.122 8.581 -27.481 1.00 46.97 108 GLU A C 1
ATOM 879 O O . GLU A 1 108 ? -39.902 9.785 -27.594 1.00 46.97 108 GLU A O 1
ATOM 884 N N . ASP A 1 109 ? -40.865 7.901 -28.360 1.00 51.72 109 ASP A N 1
ATOM 885 C CA . ASP A 1 109 ? -42.035 8.475 -29.045 1.00 51.72 109 ASP A CA 1
ATOM 886 C C . ASP A 1 109 ? -43.206 8.340 -28.056 1.00 51.72 109 ASP A C 1
ATOM 888 O O . ASP A 1 109 ? -43.360 7.257 -27.478 1.00 51.72 109 ASP A O 1
ATOM 892 N N . PRO A 1 110 ? -43.973 9.409 -27.767 1.00 52.28 110 PRO A N 1
ATOM 893 C CA . PRO A 1 110 ? -45.226 9.568 -28.506 1.00 52.28 110 PRO A CA 1
ATOM 894 C C . PRO A 1 110 ? -45.694 11.025 -28.648 1.00 52.28 110 PRO A C 1
ATOM 896 O O . PRO A 1 110 ? -45.943 11.714 -27.661 1.00 52.28 110 PRO A O 1
ATOM 899 N N . THR A 1 111 ? -45.975 11.481 -29.868 1.00 57.16 111 THR A N 1
ATOM 900 C CA . THR A 1 111 ? -47.001 12.531 -30.038 1.00 57.16 111 THR A CA 1
ATOM 901 C C . THR A 1 111 ? -47.952 12.198 -31.182 1.00 57.16 111 THR A C 1
ATOM 903 O O . THR A 1 111 ? -47.661 12.475 -32.345 1.00 57.16 111 THR A O 1
ATOM 906 N N . PRO A 1 112 ? -49.128 11.623 -30.874 1.00 57.50 112 PRO A N 1
ATOM 907 C CA . PRO A 1 112 ? -50.233 11.594 -31.806 1.00 57.50 112 PRO A CA 1
ATOM 908 C C . PRO A 1 112 ? -50.984 12.939 -31.787 1.00 57.50 112 PRO A C 1
ATOM 910 O O . PRO A 1 112 ? -51.224 13.524 -30.735 1.00 57.50 112 PRO A O 1
ATOM 913 N N . ILE A 1 113 ? -51.438 13.339 -32.978 1.00 55.59 113 ILE A N 1
ATOM 914 C CA . ILE A 1 113 ? -52.593 14.214 -33.243 1.00 55.59 113 ILE A CA 1
ATOM 915 C C . ILE A 1 113 ? -52.386 15.715 -32.979 1.00 55.59 113 ILE A C 1
ATOM 917 O O . ILE A 1 113 ? -52.700 16.239 -31.918 1.00 55.59 113 ILE A O 1
ATOM 921 N N . LEU A 1 114 ? -52.060 16.439 -34.052 1.00 53.12 114 LEU A N 1
ATOM 922 C CA . LEU A 1 114 ? -52.671 17.742 -34.322 1.00 53.12 114 LEU A CA 1
ATOM 923 C C . LEU A 1 114 ? -53.187 17.746 -35.764 1.00 53.12 114 LEU A C 1
ATOM 925 O O . LEU A 1 114 ? -52.509 18.150 -36.703 1.00 53.12 114 LEU A O 1
ATOM 929 N N . MET A 1 115 ? -54.409 17.238 -35.920 1.00 52.91 115 MET 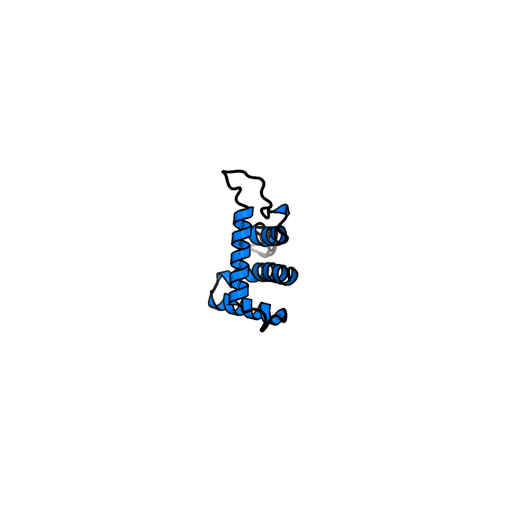A N 1
ATOM 930 C CA . MET A 1 115 ? -55.279 17.618 -37.025 1.00 52.91 115 MET A CA 1
ATOM 931 C C . MET A 1 115 ? -56.110 18.839 -36.601 1.00 52.91 115 MET A C 1
ATOM 933 O O . MET A 1 115 ? -56.638 18.859 -35.493 1.00 52.91 115 MET A O 1
ATOM 937 N N . LEU A 1 116 ? -56.268 19.770 -37.551 1.00 45.62 116 LEU A N 1
ATOM 938 C CA . LEU A 1 116 ? -57.393 20.704 -37.736 1.00 45.62 116 LEU A CA 1
ATOM 939 C C . LEU A 1 116 ? -57.509 21.941 -36.833 1.00 45.62 116 LEU A C 1
ATOM 941 O O . LEU A 1 116 ? -58.192 21.876 -35.824 1.00 45.62 116 LEU A O 1
ATOM 945 N N . TRP A 1 117 ? -56.970 23.069 -37.323 1.00 48.81 117 TRP A N 1
ATOM 946 C CA . TRP A 1 117 ? -57.554 24.433 -37.409 1.00 48.81 117 TRP A CA 1
ATOM 947 C C . TRP A 1 117 ? -56.668 25.154 -38.464 1.00 48.81 117 TRP A C 1
ATOM 949 O O . TRP A 1 117 ? -55.462 25.195 -38.250 1.00 48.81 117 TRP A O 1
ATOM 959 N N . PHE A 1 118 ? -57.043 25.642 -39.651 1.00 53.84 118 PHE A N 1
ATOM 960 C CA . PHE A 1 118 ? -58.251 26.151 -40.307 1.00 53.84 118 PHE A CA 1
ATOM 961 C C . PHE A 1 118 ? -58.201 25.777 -41.802 1.00 53.84 118 PHE A C 1
ATOM 963 O O . PHE A 1 118 ? -57.070 25.593 -42.311 1.00 53.84 118 PHE A O 1
#

Secondary structure (DSSP, 8-state):
-HHHHHHHHHHHHHTHHHHHH-HHHHHHHHHHHHHHTT-TTT--HHHHHHHHHHHHHHHHHHHS--SS------PPPTTT-TTHHHHHHHHH--------------------------

Solvent-accessible surface area (backbone atoms only — not comparable to full-atom values): 7589 Å² total; per-residue (Å²): 112,72,66,63,51,50,53,52,52,51,55,46,50,81,38,42,77,54,49,74,72,32,76,69,54,34,46,53,52,37,43,48,52,29,53,76,70,69,33,64,93,77,58,50,34,67,56,54,52,51,49,52,53,52,51,54,51,52,51,51,59,57,69,45,78,73,88,70,82,88,71,97,62,96,65,82,42,58,92,66,36,93,55,38,65,65,48,39,52,63,71,62,51,71,75,81,68,72,74,79,80,79,76,77,77,77,82,82,89,86,84,83,85,88,80,90,88,133

Organism: NCBI:txid369639

Nearest PDB structures (foldseek):
  2jmw-assembly1_A  TM=6.993E-01  e=2.258E-01  Arabidopsis thaliana
  5jdk-assembly1_A  TM=5.544E-01  e=5.215E-01  Schizosaccharomyces pombe 972h-
  5b7j-assembly1_A  TM=5.614E-01  e=2.488E+00  Schizosaccharomyces pombe 972h-

Mean predicted aligned error: 13.57 Å

pLDDT: mean 73.03, std 15.05, range [42.31, 89.56]

Radius of gyration: 25.12 Å; Cα contacts (8 Å, |Δi|>4): 51; chains: 1; bounding box: 88×39×58 Å

Foldseek 3Di:
DVVLVLLLLVLCLVCVVQCVPDPVSQQVSLVVSCVVVVVVPVDHSVRSVVSVVVVVVVLVVQVDPPPDDDDDDPPCHCVNDPCNVSNCCRPVCPDPPPDPPPPPDDDDDDDDDDDDDD